Protein AF-A0A8J4ULC1-F1 (afdb_monomer_lite)

Sequence (170 aa):
YDLSGYLGLTEKVCSPERVIETGHAVCGGSSSVCLQLCREVGIEIECREVGGYGKGKDVGYKLDQSCQNIKPNHMWNAVRLEDHWYLLDACWGAGIVEMDNKSYIKRYNEFYFLTDPKDFVNSNRPEKEKWQLLDKPIKLEEFKKSVLKTSEFYKLGLTLIHPKQYLLVT

Structure (mmCIF, N/CA/C/O backbone):
data_AF-A0A8J4ULC1-F1
#
_entry.id   AF-A0A8J4ULC1-F1
#
loop_
_atom_site.group_PDB
_atom_site.id
_atom_site.type_symbol
_atom_site.label_atom_id
_atom_site.label_a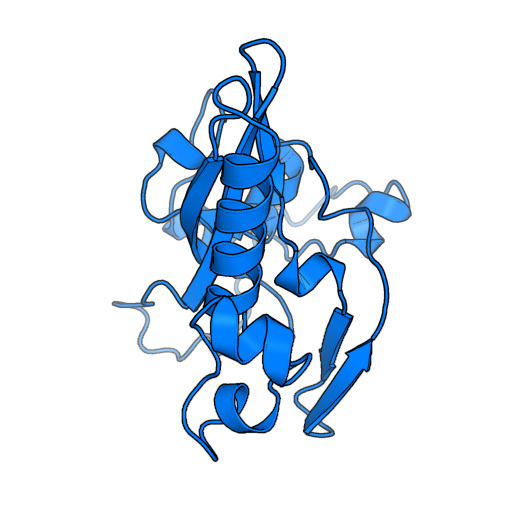lt_id
_atom_site.label_comp_id
_atom_site.label_asym_id
_atom_site.label_entity_id
_atom_site.label_seq_id
_atom_site.pdbx_PDB_ins_code
_atom_site.Cartn_x
_atom_site.Cartn_y
_atom_site.Cartn_z
_atom_site.occupancy
_atom_site.B_iso_or_equiv
_atom_site.auth_seq_id
_atom_site.auth_comp_id
_atom_site.auth_asym_id
_atom_site.auth_atom_id
_atom_site.pdbx_PDB_model_num
ATOM 1 N N . TYR A 1 1 ? 5.996 -4.098 -13.002 1.00 90.19 1 TYR A N 1
ATOM 2 C CA . TYR A 1 1 ? 6.457 -3.239 -11.893 1.00 90.19 1 TYR A CA 1
ATOM 3 C C . TYR A 1 1 ? 7.644 -2.421 -12.356 1.00 90.19 1 TYR A C 1
ATOM 5 O O . TYR A 1 1 ? 8.515 -2.987 -13.006 1.00 90.19 1 TYR A O 1
ATOM 13 N N . ASP A 1 2 ? 7.677 -1.122 -12.069 1.00 91.88 2 ASP A N 1
ATOM 14 C CA . ASP A 1 2 ? 8.792 -0.241 -12.443 1.00 91.88 2 ASP A CA 1
ATOM 15 C C . ASP A 1 2 ? 9.983 -0.445 -11.494 1.00 91.88 2 ASP A C 1
ATOM 17 O O . ASP A 1 2 ? 10.197 0.291 -10.530 1.00 91.88 2 ASP A O 1
ATOM 21 N N . LEU A 1 3 ? 10.731 -1.521 -11.739 1.00 91.25 3 LEU A N 1
ATOM 22 C CA . LEU A 1 3 ? 11.862 -1.921 -10.910 1.00 91.25 3 LEU A CA 1
ATOM 23 C C . LEU A 1 3 ? 13.024 -0.921 -11.004 1.00 91.25 3 LEU A C 1
ATOM 25 O O . LEU A 1 3 ? 13.620 -0.592 -9.982 1.00 91.25 3 LEU A O 1
ATOM 29 N N . SER A 1 4 ? 13.331 -0.412 -12.199 1.00 90.75 4 SER A N 1
ATOM 30 C CA . SER A 1 4 ? 14.408 0.565 -12.400 1.00 90.75 4 SER A CA 1
ATOM 31 C C . SER A 1 4 ? 14.121 1.876 -11.670 1.00 90.75 4 SER A C 1
ATOM 33 O O . SER A 1 4 ? 14.996 2.377 -10.961 1.00 90.75 4 SER A O 1
ATOM 35 N N . GLY A 1 5 ? 12.889 2.390 -11.762 1.00 89.19 5 GLY A N 1
ATOM 36 C CA . GLY A 1 5 ? 12.472 3.577 -11.021 1.00 89.19 5 GLY A CA 1
ATOM 37 C C . GLY A 1 5 ? 12.418 3.335 -9.514 1.00 89.19 5 GLY A C 1
ATOM 38 O O . GLY A 1 5 ? 12.842 4.181 -8.723 1.00 89.19 5 GLY A O 1
ATOM 39 N N . TYR A 1 6 ? 11.966 2.152 -9.089 1.00 87.44 6 TYR A N 1
ATOM 40 C CA . TYR A 1 6 ? 11.976 1.756 -7.680 1.00 87.44 6 TYR A CA 1
ATOM 41 C C . TYR A 1 6 ? 13.397 1.708 -7.090 1.00 87.44 6 TYR A C 1
ATOM 43 O O . TYR A 1 6 ? 13.620 2.221 -5.994 1.00 87.44 6 TYR A O 1
ATOM 51 N N . LEU A 1 7 ? 14.369 1.166 -7.832 1.00 87.62 7 LEU A N 1
ATOM 52 C CA . LEU A 1 7 ? 15.782 1.105 -7.440 1.00 87.62 7 LEU A CA 1
ATOM 53 C C . LEU A 1 7 ? 16.521 2.450 -7.583 1.00 87.62 7 LEU A C 1
ATOM 55 O O . LEU A 1 7 ? 17.699 2.529 -7.237 1.00 87.62 7 LEU A O 1
ATOM 59 N N . GLY A 1 8 ? 15.858 3.495 -8.090 1.00 87.69 8 GLY A N 1
ATOM 60 C CA . GLY A 1 8 ? 16.449 4.818 -8.302 1.00 87.69 8 GLY A CA 1
ATOM 61 C C . GLY A 1 8 ? 17.412 4.898 -9.490 1.00 87.69 8 GLY A C 1
ATOM 62 O O . GLY A 1 8 ? 18.219 5.820 -9.553 1.00 87.69 8 GLY A O 1
ATOM 63 N N . LEU A 1 9 ? 17.351 3.937 -10.417 1.00 88.56 9 LEU A N 1
ATOM 64 C CA . LEU A 1 9 ? 18.161 3.923 -11.641 1.00 88.56 9 LEU A CA 1
ATOM 65 C C . LEU A 1 9 ? 17.558 4.806 -12.741 1.00 88.56 9 LEU A C 1
ATOM 67 O O . LEU A 1 9 ? 18.276 5.284 -13.615 1.00 88.56 9 LEU A O 1
ATOM 71 N N . THR A 1 10 ? 16.242 5.012 -12.699 1.00 92.69 10 THR A N 1
ATOM 72 C CA . THR A 1 10 ? 15.485 5.870 -13.617 1.00 92.69 10 THR A CA 1
ATOM 73 C C . THR A 1 10 ? 14.459 6.696 -12.844 1.00 92.69 10 THR A C 1
ATOM 75 O O . THR A 1 10 ? 14.239 6.485 -11.650 1.00 92.69 10 THR A O 1
ATOM 78 N N . GLU A 1 11 ? 13.808 7.642 -13.520 1.00 90.88 11 GLU A N 1
ATOM 79 C CA . GLU A 1 11 ? 12.616 8.290 -12.973 1.00 90.88 11 GLU A CA 1
ATOM 80 C C . GLU A 1 11 ? 11.497 7.260 -12.751 1.00 90.88 11 GLU A C 1
ATOM 82 O O . GLU A 1 11 ? 11.379 6.287 -13.500 1.00 90.88 11 GLU A O 1
ATOM 87 N N . LYS A 1 12 ? 10.695 7.468 -11.701 1.00 91.38 12 LYS A N 1
ATOM 88 C CA . LYS A 1 12 ? 9.586 6.581 -11.341 1.00 91.38 12 LYS A CA 1
ATOM 89 C C . LYS A 1 12 ? 8.388 6.816 -12.250 1.00 91.38 12 LYS A C 1
ATOM 91 O O . LYS A 1 12 ? 7.916 7.944 -12.385 1.00 91.38 12 LYS A O 1
ATOM 96 N N . VAL A 1 13 ? 7.825 5.739 -12.780 1.00 91.06 13 VAL A N 1
ATOM 97 C CA . VAL A 1 13 ? 6.568 5.782 -13.530 1.00 91.06 13 VAL A CA 1
ATOM 98 C C . VAL A 1 13 ? 5.393 5.913 -12.554 1.00 91.06 13 VAL A C 1
ATOM 100 O O . VAL A 1 13 ? 5.001 4.947 -11.890 1.00 91.06 13 VAL A O 1
ATOM 103 N N . CYS A 1 14 ? 4.852 7.132 -12.455 1.00 88.88 14 CYS A N 1
ATOM 104 C CA . CYS A 1 14 ? 3.784 7.484 -11.513 1.00 88.88 14 CYS A CA 1
ATOM 105 C C . CYS A 1 14 ? 2.495 8.015 -12.160 1.00 88.88 14 CYS A C 1
ATOM 107 O O . CYS A 1 14 ? 1.456 7.949 -11.513 1.00 88.88 14 CYS A O 1
ATOM 109 N N . SER A 1 15 ? 2.516 8.552 -13.386 1.00 93.12 15 SER A N 1
ATOM 110 C CA . SER A 1 15 ? 1.280 9.062 -13.999 1.00 93.12 15 SER A CA 1
ATOM 111 C C . SER A 1 15 ? 0.438 7.925 -14.594 1.00 93.12 15 SER A C 1
ATOM 113 O O . SER A 1 15 ? 1.014 7.010 -15.193 1.00 93.12 15 SER A O 1
ATOM 115 N N . PRO A 1 16 ? -0.904 7.957 -14.470 1.00 93.00 16 PRO A N 1
ATOM 116 C CA . PRO A 1 16 ? -1.772 6.908 -15.005 1.00 93.00 16 PRO A CA 1
ATOM 117 C C . PRO A 1 16 ? -1.539 6.610 -16.489 1.00 93.00 16 PRO A C 1
ATOM 119 O O . PRO A 1 16 ? -1.477 5.447 -16.878 1.00 93.00 16 PRO A O 1
ATOM 122 N N . GLU A 1 17 ? -1.328 7.642 -17.304 1.00 93.94 17 GLU A N 1
ATOM 123 C CA . GLU A 1 17 ? -1.112 7.524 -18.747 1.00 93.94 17 GLU A CA 1
ATOM 124 C C . GLU A 1 17 ? 0.167 6.735 -19.032 1.00 93.94 17 GLU A C 1
ATOM 126 O O . GLU A 1 17 ? 0.156 5.769 -19.791 1.00 93.94 17 GLU A O 1
ATOM 131 N N . ARG A 1 18 ? 1.263 7.074 -18.340 1.00 94.19 18 ARG A N 1
ATOM 132 C CA . ARG A 1 18 ? 2.548 6.383 -18.495 1.00 94.19 18 ARG A CA 1
ATOM 133 C C . ARG A 1 18 ? 2.490 4.958 -17.964 1.00 94.19 18 ARG A C 1
ATOM 135 O O . ARG A 1 18 ? 3.121 4.074 -18.542 1.00 94.19 18 ARG A O 1
ATOM 142 N N . VAL A 1 19 ? 1.750 4.714 -16.883 1.00 94.81 19 VAL A N 1
ATOM 143 C CA . VAL A 1 19 ? 1.546 3.355 -16.366 1.00 94.81 19 VAL A CA 1
ATOM 144 C C . VAL A 1 19 ? 0.799 2.499 -17.388 1.00 94.81 19 VAL A C 1
ATOM 146 O O . VAL A 1 19 ? 1.218 1.371 -17.640 1.00 94.81 19 VAL A O 1
ATOM 149 N N . ILE A 1 20 ? -0.260 3.029 -18.006 1.00 93.19 20 ILE A N 1
ATOM 150 C CA . ILE A 1 20 ? -1.033 2.328 -19.040 1.00 93.19 20 ILE A CA 1
ATOM 151 C C . ILE A 1 20 ? -0.179 2.089 -20.293 1.00 93.19 20 ILE A C 1
ATOM 153 O O . ILE A 1 20 ? -0.161 0.974 -20.808 1.00 93.19 20 ILE A O 1
ATOM 157 N N . GLU A 1 21 ? 0.570 3.096 -20.752 1.00 94.12 21 GLU A N 1
ATOM 158 C CA . GLU A 1 21 ? 1.461 2.987 -21.916 1.00 94.12 21 GLU A CA 1
ATOM 159 C C . GLU A 1 21 ? 2.569 1.948 -21.716 1.00 94.12 21 GLU A C 1
ATOM 161 O O . GLU A 1 21 ? 2.883 1.177 -22.621 1.00 94.12 21 GLU A O 1
ATOM 166 N N . THR A 1 22 ? 3.205 1.950 -20.542 1.00 93.12 22 THR A N 1
ATOM 167 C CA . THR A 1 22 ? 4.400 1.133 -20.293 1.00 93.12 22 THR A CA 1
ATOM 168 C C . THR A 1 22 ? 4.084 -0.226 -19.684 1.00 93.12 22 THR A C 1
ATOM 170 O O . THR A 1 22 ? 4.922 -1.120 -19.760 1.00 93.12 22 THR A O 1
ATOM 173 N N . GLY A 1 23 ? 2.930 -0.391 -19.033 1.00 91.19 23 GLY A N 1
ATOM 174 C CA . GLY A 1 23 ? 2.596 -1.570 -18.229 1.00 91.19 23 GLY A CA 1
ATOM 175 C C . GLY A 1 23 ? 3.400 -1.690 -16.924 1.00 91.19 23 GLY A C 1
ATOM 176 O O . GLY A 1 23 ? 3.398 -2.748 -16.284 1.00 91.19 23 GLY A O 1
ATOM 177 N N . HIS A 1 24 ? 4.113 -0.635 -16.515 1.00 89.75 24 HIS A N 1
ATOM 178 C CA . HIS A 1 24 ? 4.969 -0.619 -15.330 1.00 89.75 24 HIS A CA 1
ATOM 179 C C . HIS A 1 24 ? 4.609 0.555 -14.411 1.00 89.75 24 HIS A C 1
ATOM 181 O O . HIS A 1 24 ? 4.317 1.651 -14.870 1.00 89.75 24 HIS A O 1
ATOM 187 N N . ALA A 1 25 ? 4.649 0.324 -13.098 1.00 91.75 25 ALA A N 1
ATOM 188 C CA . ALA A 1 25 ? 4.401 1.339 -12.078 1.00 91.75 25 ALA A CA 1
ATOM 189 C C . ALA A 1 25 ? 5.156 1.012 -10.787 1.00 91.75 25 ALA A C 1
ATOM 191 O O . ALA A 1 25 ? 5.433 -0.163 -10.514 1.00 91.75 25 ALA A O 1
ATOM 192 N N . VAL A 1 26 ? 5.424 2.044 -9.988 1.00 92.31 26 VAL A N 1
ATOM 193 C CA . VAL A 1 26 ? 5.673 1.928 -8.540 1.00 92.31 26 VAL A CA 1
ATOM 194 C C . VAL A 1 26 ? 4.351 2.063 -7.762 1.00 92.31 26 VAL A C 1
ATOM 196 O O . VAL A 1 26 ? 3.275 2.123 -8.363 1.00 92.31 26 VAL A O 1
ATOM 199 N N . CYS A 1 27 ? 4.406 2.148 -6.429 1.00 93.00 27 CYS A N 1
ATOM 200 C CA . CYS A 1 27 ? 3.216 2.307 -5.586 1.00 93.00 27 CYS A CA 1
ATOM 201 C C . CYS A 1 27 ? 2.371 3.538 -5.937 1.00 93.00 27 CYS A C 1
ATOM 203 O O . CYS A 1 27 ? 1.162 3.405 -6.098 1.00 93.00 27 CYS A O 1
ATOM 205 N N . GLY A 1 28 ? 3.006 4.695 -6.164 1.00 92.56 28 GLY A N 1
ATOM 206 C CA . GLY A 1 28 ? 2.324 5.909 -6.622 1.00 92.56 28 GLY A CA 1
ATOM 207 C C . GLY A 1 28 ? 1.550 5.685 -7.922 1.00 92.56 28 GLY A C 1
ATOM 208 O O . GLY A 1 28 ? 0.347 5.892 -7.952 1.00 92.56 28 GLY A O 1
ATOM 209 N N . GLY A 1 29 ? 2.199 5.151 -8.963 1.00 94.50 29 GLY A N 1
ATOM 210 C CA . GLY A 1 29 ? 1.527 4.885 -10.241 1.00 94.50 29 GLY A CA 1
ATOM 211 C C . GLY A 1 29 ? 0.413 3.843 -10.155 1.00 94.50 29 GLY A C 1
ATOM 212 O O . GLY A 1 29 ? -0.639 4.016 -10.765 1.00 94.50 29 GLY A O 1
ATOM 213 N N . SER A 1 30 ? 0.602 2.794 -9.352 1.00 95.56 30 SER A N 1
ATOM 214 C CA . SER A 1 30 ? -0.436 1.778 -9.128 1.00 95.56 30 SER A CA 1
ATOM 215 C C . SER A 1 30 ? -1.659 2.384 -8.429 1.00 95.56 30 SER A C 1
ATOM 217 O O . SER A 1 30 ? -2.793 2.139 -8.839 1.00 95.56 30 SER A O 1
ATOM 219 N N . SER A 1 31 ? -1.421 3.224 -7.415 1.00 96.31 31 SER A N 1
ATOM 220 C CA . SER A 1 31 ? -2.456 3.968 -6.692 1.00 96.31 31 SER A CA 1
ATOM 221 C C . SER A 1 31 ? -3.201 4.950 -7.599 1.00 96.31 31 SER A C 1
ATOM 223 O O . SER A 1 31 ? -4.433 5.009 -7.566 1.00 96.31 31 SER A O 1
ATOM 225 N N . SER A 1 32 ? -2.476 5.680 -8.446 1.00 95.94 32 SER A N 1
ATOM 226 C CA . SER A 1 32 ? -3.063 6.680 -9.337 1.00 95.94 32 SER A CA 1
ATOM 227 C C . SER A 1 32 ? -3.896 6.044 -10.450 1.00 95.94 32 SER A C 1
ATOM 229 O O . SER A 1 32 ? -4.974 6.549 -10.761 1.00 95.94 32 SER A O 1
ATOM 231 N N . VAL A 1 33 ? -3.468 4.903 -11.007 1.00 95.25 33 VAL A N 1
ATOM 232 C CA . VAL A 1 33 ? -4.300 4.134 -11.949 1.00 95.25 33 VAL A CA 1
ATOM 233 C C . VAL A 1 33 ? -5.560 3.618 -11.268 1.00 95.25 33 VAL A C 1
ATOM 235 O O . VAL A 1 33 ? -6.640 3.772 -11.829 1.00 95.25 33 VAL A O 1
ATOM 238 N N . CYS A 1 34 ? -5.464 3.060 -10.057 1.00 94.81 34 CYS A N 1
ATOM 239 C CA . CYS A 1 34 ? -6.652 2.609 -9.330 1.00 94.81 34 CYS A CA 1
ATOM 240 C C . CYS A 1 34 ? -7.637 3.760 -9.087 1.00 94.81 34 CYS A C 1
ATOM 242 O O . CYS A 1 34 ? -8.835 3.607 -9.316 1.00 94.81 34 CYS A O 1
ATOM 244 N N . LEU A 1 35 ? -7.135 4.930 -8.682 1.00 94.94 35 LEU A N 1
ATOM 245 C CA . LEU A 1 35 ? -7.951 6.130 -8.527 1.00 94.94 35 LEU A CA 1
ATOM 246 C C . LEU A 1 35 ? -8.643 6.518 -9.839 1.00 94.94 35 LEU A C 1
ATOM 248 O O . LEU A 1 35 ? -9.833 6.834 -9.817 1.00 94.94 35 LEU A O 1
ATOM 252 N N . GLN A 1 36 ? -7.921 6.506 -10.962 1.00 93.88 36 GLN A N 1
ATOM 253 C CA . GLN A 1 36 ? -8.506 6.857 -12.253 1.00 93.88 36 GLN A CA 1
ATOM 254 C C . GLN A 1 36 ? -9.564 5.837 -12.682 1.00 93.88 36 GLN A C 1
ATOM 256 O O . GLN A 1 36 ? -10.650 6.239 -13.076 1.00 93.88 36 GLN A O 1
ATOM 261 N N . LEU A 1 37 ? -9.310 4.537 -12.511 1.00 92.31 37 LEU A N 1
ATOM 262 C CA . LEU A 1 37 ? -10.296 3.493 -12.802 1.00 92.31 37 LEU A CA 1
ATOM 263 C C . LEU A 1 37 ? -11.579 3.679 -11.982 1.00 92.31 37 LEU A C 1
ATOM 265 O O . LEU A 1 37 ? -12.668 3.612 -12.543 1.00 92.31 37 LEU A O 1
ATOM 269 N N . CYS A 1 38 ? -11.474 3.981 -10.684 1.00 92.12 38 CYS A N 1
ATOM 270 C CA . CYS A 1 38 ? -12.649 4.271 -9.858 1.00 92.12 38 CYS A CA 1
ATOM 271 C C . CYS A 1 38 ? -13.437 5.488 -10.365 1.00 92.12 38 CYS A C 1
ATOM 273 O O . CYS A 1 38 ? -14.662 5.468 -10.326 1.00 92.12 38 CYS A O 1
ATOM 275 N N . ARG A 1 39 ? -12.756 6.528 -10.863 1.00 90.44 39 ARG A N 1
ATOM 276 C CA . ARG A 1 39 ? -13.418 7.709 -11.442 1.00 90.44 39 ARG A CA 1
ATOM 277 C C . ARG A 1 39 ? -14.168 7.385 -12.732 1.00 90.44 39 ARG A C 1
ATOM 279 O O . ARG A 1 39 ? -15.258 7.911 -12.923 1.00 90.44 39 ARG A O 1
ATOM 286 N N . GLU A 1 40 ? -13.601 6.532 -13.585 1.00 90.56 40 GLU A N 1
ATOM 28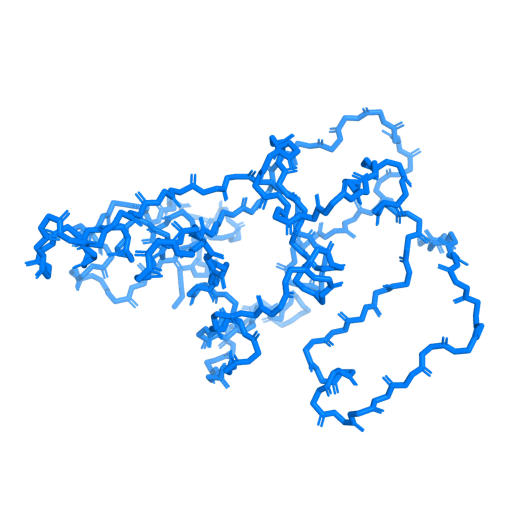7 C CA . GLU A 1 40 ? -14.228 6.134 -14.855 1.00 90.56 40 GLU A CA 1
ATOM 288 C C . GLU A 1 40 ? -15.458 5.237 -14.655 1.00 90.56 40 GLU A C 1
ATOM 290 O O . GLU A 1 40 ? -16.406 5.312 -15.431 1.00 90.56 40 GLU A O 1
ATOM 295 N N . VAL A 1 41 ? -15.478 4.403 -13.606 1.00 86.56 41 VAL A N 1
ATOM 296 C CA . VAL A 1 41 ? -16.637 3.543 -13.291 1.00 86.56 41 VAL A CA 1
ATOM 297 C C . VAL A 1 41 ? -17.867 4.367 -12.868 1.00 86.56 41 VAL A C 1
ATOM 299 O O . VAL A 1 41 ? -18.993 3.896 -13.007 1.00 86.56 41 VAL A O 1
ATOM 302 N N . GLY A 1 42 ? -17.677 5.616 -12.430 1.00 74.31 42 GLY A N 1
ATOM 303 C CA . GLY A 1 42 ? -18.748 6.577 -12.163 1.00 74.31 42 GLY A CA 1
ATOM 304 C C . GLY A 1 42 ? -18.662 7.224 -10.780 1.00 74.31 42 GLY A C 1
ATOM 305 O O . GLY A 1 42 ? -17.881 6.827 -9.919 1.00 74.31 42 GLY A O 1
ATOM 306 N N . ILE A 1 43 ? -19.502 8.240 -10.551 1.00 63.47 43 ILE A N 1
ATOM 307 C CA . ILE A 1 43 ? -19.510 9.073 -9.329 1.00 63.47 43 ILE A CA 1
ATOM 308 C C . ILE A 1 43 ? -19.896 8.327 -8.039 1.00 63.47 43 ILE A C 1
ATOM 310 O O . ILE A 1 43 ? -19.789 8.895 -6.954 1.00 63.47 43 ILE A O 1
ATOM 314 N N . GLU A 1 44 ? -20.354 7.081 -8.146 1.00 73.75 44 GLU A N 1
ATOM 315 C CA . GLU A 1 44 ? -20.809 6.271 -7.010 1.00 73.75 44 GLU A CA 1
ATOM 316 C C . GLU A 1 44 ? -19.647 5.674 -6.202 1.00 73.75 44 GLU A C 1
ATOM 318 O O . GLU A 1 44 ? -19.814 5.371 -5.020 1.00 73.75 44 GLU A O 1
ATOM 323 N N . ILE A 1 45 ? -18.453 5.562 -6.800 1.00 84.62 45 ILE A N 1
ATOM 324 C CA . ILE A 1 45 ? -17.263 5.021 -6.136 1.00 84.62 45 ILE A CA 1
ATOM 325 C C . ILE A 1 45 ? -16.330 6.169 -5.753 1.00 84.62 45 ILE A C 1
ATOM 327 O O . ILE A 1 45 ? -15.572 6.700 -6.568 1.00 84.62 45 ILE A O 1
ATOM 331 N N . GLU A 1 46 ? -16.331 6.542 -4.473 1.00 92.81 46 GLU A N 1
ATOM 332 C CA . GLU A 1 46 ? -15.315 7.463 -3.966 1.00 92.81 46 GLU A CA 1
ATOM 333 C C . GLU A 1 46 ? -13.994 6.721 -3.753 1.00 92.81 46 GLU A C 1
ATOM 335 O O . GLU A 1 46 ? -13.934 5.743 -3.018 1.00 92.81 46 GLU A O 1
ATOM 340 N N . CYS A 1 47 ? -12.905 7.216 -4.339 1.00 95.38 47 CYS A N 1
ATOM 341 C CA . CYS A 1 47 ? -11.565 6.672 -4.134 1.00 95.38 47 CYS A CA 1
ATOM 342 C C . CYS A 1 47 ? -10.594 7.771 -3.696 1.00 95.38 47 CYS A C 1
ATOM 344 O O . CYS A 1 47 ? -10.633 8.905 -4.184 1.00 95.38 47 CYS A O 1
ATOM 346 N N . ARG A 1 48 ? -9.711 7.442 -2.753 1.00 96.69 48 ARG A N 1
ATOM 347 C CA . ARG A 1 48 ? -8.672 8.331 -2.228 1.00 96.69 48 ARG A CA 1
ATOM 348 C C . ARG A 1 48 ? -7.335 7.620 -2.251 1.00 96.69 48 ARG A C 1
ATOM 350 O O . ARG A 1 48 ? -7.234 6.484 -1.805 1.00 96.69 48 ARG A O 1
ATOM 357 N N . GLU A 1 49 ? -6.306 8.313 -2.715 1.00 97.38 49 GLU A N 1
ATOM 358 C CA . GLU A 1 49 ? -4.929 7.870 -2.509 1.00 97.38 49 GLU A CA 1
ATOM 359 C C . GLU A 1 49 ? -4.529 8.139 -1.058 1.00 97.38 49 GLU A C 1
ATOM 361 O O . GLU A 1 49 ? -4.838 9.188 -0.477 1.00 97.38 49 GLU A O 1
ATOM 366 N N . VAL A 1 50 ? -3.848 7.170 -0.465 1.00 98.00 50 VAL A N 1
ATOM 367 C CA . VAL A 1 50 ? -3.448 7.164 0.934 1.00 98.00 50 VAL A CA 1
ATOM 368 C C . VAL A 1 50 ? -1.949 6.910 0.992 1.00 98.00 50 VAL A C 1
ATOM 370 O O . VAL A 1 50 ? -1.471 5.824 0.682 1.00 98.00 50 VAL A O 1
ATOM 373 N N . GLY A 1 51 ? -1.204 7.941 1.388 1.00 95.75 51 GLY A N 1
ATOM 374 C CA . GLY A 1 51 ? 0.225 7.845 1.667 1.00 95.75 51 GLY A CA 1
ATOM 375 C C . GLY A 1 51 ? 0.494 7.414 3.108 1.00 95.75 51 GLY A C 1
ATOM 376 O O . GLY A 1 51 ? -0.219 7.806 4.041 1.00 95.75 51 GLY A O 1
ATOM 377 N N . GLY A 1 52 ? 1.553 6.635 3.304 1.00 94.19 52 GLY A N 1
ATOM 378 C CA . GLY A 1 52 ? 1.969 6.214 4.632 1.00 94.19 52 GLY A CA 1
ATOM 379 C C . GLY A 1 52 ? 3.220 5.349 4.646 1.00 94.19 52 GLY A C 1
ATOM 380 O O . GLY A 1 52 ? 4.122 5.489 3.822 1.00 94.19 52 GLY A O 1
ATOM 381 N N . TYR A 1 53 ? 3.272 4.475 5.639 1.00 92.38 53 TYR A N 1
ATOM 382 C CA . TYR A 1 53 ? 4.413 3.655 5.999 1.00 92.38 53 TYR A CA 1
ATOM 383 C C . TYR A 1 53 ? 4.130 2.193 5.668 1.00 92.38 53 TYR A C 1
ATOM 385 O O . TYR A 1 53 ? 3.202 1.594 6.216 1.00 92.38 53 TYR A O 1
ATOM 393 N N . GLY A 1 54 ? 4.955 1.626 4.794 1.00 89.31 54 GLY A N 1
ATOM 394 C CA . GLY A 1 54 ? 4.970 0.206 4.483 1.00 89.31 54 GLY A CA 1
ATOM 395 C C . GLY A 1 54 ? 5.949 -0.566 5.373 1.00 89.31 54 GLY A C 1
ATOM 396 O O . GLY A 1 54 ? 7.108 -0.168 5.513 1.00 89.31 54 GLY A O 1
ATOM 397 N N . LYS A 1 55 ? 5.505 -1.690 5.942 1.00 84.62 55 LYS A N 1
ATOM 398 C CA . LYS A 1 55 ? 6.312 -2.649 6.705 1.00 84.62 55 LYS A CA 1
ATOM 399 C C . LYS A 1 55 ? 6.300 -4.001 5.992 1.00 84.62 55 LYS A C 1
ATOM 401 O O . LYS A 1 55 ? 5.324 -4.740 6.049 1.00 84.62 55 LYS A O 1
ATOM 406 N N . GLY A 1 56 ? 7.403 -4.313 5.318 1.00 70.94 56 GLY A N 1
ATOM 407 C CA . GLY A 1 56 ? 7.588 -5.528 4.525 1.00 70.94 56 GLY A CA 1
ATOM 408 C C . GLY A 1 56 ? 9.026 -5.637 4.017 1.00 70.94 56 GLY A C 1
ATOM 409 O O . GLY A 1 56 ? 9.780 -4.661 4.081 1.00 70.94 56 GLY A O 1
ATOM 410 N N . LYS A 1 57 ? 9.417 -6.819 3.522 1.00 57.41 57 LYS A N 1
ATOM 411 C CA . LYS A 1 57 ? 10.768 -7.053 2.969 1.00 57.41 57 LYS A CA 1
ATOM 412 C C . LYS A 1 57 ? 11.069 -6.145 1.765 1.00 57.41 57 LYS A C 1
ATOM 414 O O . LYS A 1 57 ? 12.203 -5.714 1.583 1.00 57.41 57 LYS A O 1
ATOM 419 N N . ASP A 1 58 ? 10.026 -5.772 1.035 1.00 54.34 58 ASP A N 1
ATOM 420 C CA . ASP A 1 58 ? 10.097 -5.087 -0.260 1.00 54.34 58 ASP A CA 1
ATOM 421 C C . ASP A 1 58 ? 10.138 -3.570 -0.129 1.00 54.34 58 ASP A C 1
ATOM 423 O O . ASP A 1 58 ? 10.160 -2.860 -1.127 1.00 54.34 58 ASP A O 1
ATOM 427 N N . VAL A 1 59 ? 10.078 -3.038 1.092 1.00 55.66 59 VAL A N 1
ATOM 428 C CA . VAL A 1 59 ? 9.989 -1.586 1.329 1.00 55.66 59 VAL A CA 1
ATOM 429 C C . VAL A 1 59 ? 11.346 -0.994 1.689 1.00 55.66 59 VAL A C 1
ATOM 431 O O . VAL A 1 59 ? 11.427 0.161 2.101 1.00 55.66 59 VAL A O 1
ATOM 434 N N . GLY A 1 60 ? 12.420 -1.788 1.589 1.00 47.91 60 GLY A N 1
ATOM 435 C CA . GLY A 1 60 ? 13.741 -1.376 2.048 1.00 47.91 60 GLY A CA 1
ATOM 436 C C . GLY A 1 60 ? 13.673 -0.811 3.465 1.00 47.91 60 GLY A C 1
ATOM 437 O O . GLY A 1 60 ? 14.326 0.194 3.737 1.00 47.91 60 GLY A O 1
ATOM 438 N N . TYR A 1 61 ? 12.833 -1.402 4.334 1.00 47.25 61 TYR A N 1
ATOM 439 C CA . TYR A 1 61 ? 12.667 -0.996 5.729 1.00 47.25 61 TYR A CA 1
ATOM 440 C C . TYR A 1 61 ? 13.960 -1.327 6.480 1.00 47.25 61 TYR A C 1
ATOM 442 O O . TYR A 1 61 ? 14.056 -2.291 7.234 1.00 47.25 61 TYR A O 1
ATOM 450 N N . LYS A 1 62 ? 15.000 -0.542 6.207 1.00 43.56 62 LYS A N 1
ATOM 451 C CA . LYS A 1 62 ? 16.197 -0.458 7.016 1.00 43.56 62 LYS A CA 1
ATOM 452 C C . LYS A 1 62 ? 15.777 0.355 8.227 1.00 43.56 62 LYS A C 1
ATOM 454 O O . LYS A 1 62 ? 15.518 1.553 8.113 1.00 43.56 62 LYS A O 1
ATOM 459 N N . LEU A 1 63 ? 15.668 -0.313 9.372 1.00 44.69 63 LEU A N 1
ATOM 460 C CA . LEU A 1 63 ? 15.771 0.334 10.675 1.00 44.69 63 LEU A CA 1
ATOM 461 C C . LEU A 1 63 ? 17.195 0.898 10.777 1.00 44.69 63 LEU A C 1
ATOM 463 O O . LEU A 1 63 ? 18.052 0.343 11.450 1.00 44.69 63 LEU A O 1
ATOM 467 N N . ASP A 1 64 ? 17.474 1.962 10.026 1.00 39.44 64 ASP A N 1
ATOM 468 C CA . ASP A 1 64 ? 18.628 2.805 10.284 1.00 39.44 64 ASP A CA 1
ATOM 469 C C . ASP A 1 64 ? 18.497 3.262 11.739 1.00 39.44 64 ASP A C 1
ATOM 471 O O . ASP A 1 64 ? 17.484 3.835 12.150 1.00 39.44 64 ASP A O 1
ATOM 475 N N . GLN A 1 65 ? 19.522 2.937 12.518 1.00 39.31 65 GLN A N 1
ATOM 476 C CA . GLN A 1 65 ? 19.626 3.138 13.955 1.00 39.31 65 GLN A CA 1
ATOM 477 C C . GLN A 1 65 ? 19.709 4.632 14.362 1.00 39.31 65 GLN A C 1
ATOM 479 O O . GLN A 1 65 ? 19.964 4.937 15.523 1.00 39.31 65 GLN A O 1
ATOM 484 N N . SER A 1 66 ? 19.405 5.576 13.463 1.00 39.72 66 SER A N 1
ATOM 485 C CA . SER A 1 66 ? 19.138 6.996 13.738 1.00 39.72 66 SER A CA 1
ATOM 486 C C . SER A 1 66 ? 17.630 7.322 13.681 1.00 39.72 66 SER A C 1
ATOM 488 O O . SER A 1 66 ? 17.142 8.198 12.965 1.00 39.72 66 SER A O 1
ATOM 490 N N . CYS A 1 67 ? 16.843 6.585 14.464 1.00 44.12 67 CYS A N 1
ATOM 491 C CA . CYS A 1 67 ? 15.388 6.707 14.573 1.00 44.12 67 CYS A CA 1
ATOM 492 C C . CYS A 1 67 ? 14.918 8.098 15.048 1.00 44.12 67 CYS A C 1
ATOM 494 O O . CYS A 1 67 ? 14.614 8.266 16.227 1.00 44.12 67 CYS A O 1
ATOM 496 N N . GLN A 1 68 ? 14.757 9.068 14.142 1.00 46.94 68 GLN A N 1
ATOM 497 C CA . GLN A 1 68 ? 13.866 10.214 14.385 1.00 46.94 68 GLN A CA 1
ATOM 498 C C . GLN A 1 68 ? 12.914 10.557 13.231 1.00 46.94 68 GLN A C 1
ATOM 500 O O . GLN A 1 68 ? 11.820 11.017 13.527 1.00 46.94 68 GLN A O 1
ATOM 505 N N . ASN A 1 69 ? 13.204 10.257 11.956 1.00 53.53 69 ASN A N 1
ATOM 506 C CA . ASN A 1 69 ? 12.341 10.712 10.849 1.00 53.53 69 ASN A CA 1
ATOM 507 C C . ASN A 1 69 ? 12.199 9.693 9.702 1.00 53.53 69 ASN A C 1
ATOM 509 O O . ASN A 1 69 ? 12.709 9.906 8.603 1.00 53.53 69 ASN A O 1
ATOM 513 N N . ILE A 1 70 ? 11.459 8.599 9.925 1.00 63.94 70 ILE A N 1
ATOM 514 C CA . ILE A 1 70 ? 10.973 7.778 8.802 1.00 63.94 70 ILE A CA 1
ATOM 515 C C . ILE A 1 70 ? 9.952 8.626 8.038 1.00 63.94 70 ILE A C 1
ATOM 517 O O . ILE A 1 70 ? 8.978 9.101 8.623 1.00 63.94 70 ILE A O 1
ATOM 521 N N . LYS A 1 71 ? 10.182 8.828 6.741 1.00 78.69 71 LYS A N 1
ATOM 522 C CA . LYS A 1 71 ? 9.222 9.482 5.844 1.00 78.69 71 LYS A CA 1
ATOM 523 C C . LYS A 1 71 ? 8.223 8.447 5.313 1.00 78.69 71 LYS A C 1
ATOM 525 O O . LYS A 1 71 ? 8.609 7.285 5.166 1.00 78.69 71 LYS A O 1
ATOM 530 N N . PRO A 1 72 ? 6.973 8.840 5.011 1.00 85.12 72 PRO A N 1
ATOM 531 C CA . PRO A 1 72 ? 6.063 7.994 4.249 1.00 85.12 72 PRO A CA 1
ATOM 532 C C . PRO A 1 72 ? 6.760 7.460 2.991 1.00 85.12 72 PRO A C 1
ATOM 534 O O . PRO A 1 72 ? 7.375 8.222 2.243 1.00 85.12 72 PRO A O 1
ATOM 537 N N . ASN A 1 73 ? 6.720 6.146 2.801 1.00 87.62 73 ASN A N 1
ATOM 538 C CA . ASN A 1 73 ? 7.471 5.427 1.770 1.00 87.62 73 ASN A CA 1
ATOM 539 C C . ASN A 1 73 ? 6.577 4.559 0.876 1.00 87.62 73 ASN A C 1
ATOM 541 O O . ASN A 1 73 ? 7.083 3.909 -0.036 1.00 87.62 73 ASN A O 1
ATOM 545 N N . HIS A 1 74 ? 5.268 4.545 1.128 1.00 93.19 74 HIS A N 1
ATOM 546 C CA . HIS A 1 74 ? 4.323 3.725 0.385 1.00 93.19 74 HIS A CA 1
ATOM 547 C C . HIS A 1 74 ? 2.993 4.442 0.161 1.00 93.19 74 HIS A C 1
ATOM 549 O O . HIS A 1 74 ? 2.645 5.375 0.892 1.00 93.19 74 HIS A O 1
ATOM 555 N N . MET A 1 75 ? 2.266 4.016 -0.870 1.00 95.06 75 MET A N 1
ATOM 556 C CA . MET A 1 75 ? 0.997 4.610 -1.281 1.00 95.06 75 MET A CA 1
ATOM 557 C C . MET A 1 75 ? 0.043 3.531 -1.793 1.00 95.06 75 MET A C 1
ATOM 559 O O . MET A 1 75 ? 0.459 2.628 -2.514 1.00 95.06 75 MET A O 1
ATOM 563 N N . TRP A 1 76 ? -1.220 3.637 -1.397 1.00 97.56 76 TRP A N 1
ATOM 564 C CA . TRP A 1 76 ? -2.305 2.710 -1.725 1.00 97.56 76 TRP A CA 1
ATOM 565 C C . TRP A 1 76 ? -3.635 3.477 -1.784 1.00 97.56 76 TRP A C 1
ATOM 567 O O . TRP A 1 76 ? -3.631 4.708 -1.713 1.00 97.56 76 TRP A O 1
ATOM 577 N N . ASN A 1 77 ? -4.777 2.792 -1.882 1.00 97.88 77 ASN A N 1
ATOM 578 C CA . ASN A 1 77 ? -6.082 3.445 -1.982 1.00 97.88 77 ASN A CA 1
ATOM 579 C C . ASN A 1 77 ? -7.024 3.081 -0.828 1.00 97.88 77 ASN A C 1
ATOM 581 O O . ASN A 1 77 ? -6.994 1.978 -0.281 1.00 97.88 77 ASN A O 1
ATOM 585 N N . ALA A 1 78 ? -7.898 4.026 -0.492 1.00 97.75 78 ALA A N 1
ATOM 586 C CA . ALA A 1 78 ? -9.135 3.768 0.226 1.00 97.75 78 ALA A CA 1
ATOM 587 C C . ALA A 1 78 ? -10.307 4.005 -0.731 1.00 97.75 78 ALA A C 1
ATOM 589 O O . ALA A 1 78 ? -10.363 5.055 -1.376 1.00 97.75 78 ALA A O 1
ATOM 590 N N . VAL A 1 79 ? -11.232 3.054 -0.817 1.00 96.00 79 VAL A N 1
ATOM 591 C CA . VAL A 1 79 ? -12.415 3.121 -1.689 1.00 96.00 79 VAL A CA 1
ATOM 592 C C . VAL A 1 79 ? -13.685 3.038 -0.863 1.00 96.00 79 VAL A C 1
ATOM 594 O O . VAL A 1 79 ? -13.731 2.280 0.102 1.00 96.00 79 VAL A O 1
ATOM 597 N N . ARG A 1 80 ? -14.708 3.815 -1.216 1.00 94.88 80 ARG A N 1
ATOM 598 C CA . ARG A 1 80 ? -16.030 3.741 -0.601 1.00 94.88 80 ARG A CA 1
ATOM 599 C C . ARG A 1 80 ? -16.961 2.929 -1.489 1.00 94.88 80 ARG A C 1
ATOM 601 O O . ARG A 1 80 ? -17.173 3.302 -2.639 1.00 94.88 80 ARG A O 1
ATOM 608 N N . LEU A 1 81 ? -17.516 1.857 -0.938 1.00 91.38 81 LEU A N 1
ATOM 609 C CA . LEU A 1 81 ? -18.509 0.990 -1.570 1.00 91.38 81 LEU A CA 1
ATOM 610 C C . LEU A 1 81 ? -19.698 0.888 -0.616 1.00 91.38 81 LEU A C 1
ATOM 612 O O . LEU A 1 81 ? -19.483 0.624 0.564 1.00 91.38 81 LEU A O 1
ATOM 616 N N . GLU A 1 82 ? -20.920 1.128 -1.100 1.00 88.94 82 GLU A N 1
ATOM 617 C CA . GLU A 1 82 ? -22.151 1.009 -0.292 1.00 88.94 82 GLU A CA 1
ATOM 618 C C . GLU A 1 82 ? -22.028 1.703 1.085 1.00 88.94 82 GLU A C 1
ATOM 620 O O . GLU A 1 82 ? -22.283 1.115 2.134 1.00 88.94 82 GLU A O 1
ATOM 625 N N . ASP A 1 83 ? -21.539 2.949 1.080 1.00 89.19 83 ASP A N 1
ATOM 626 C CA . ASP A 1 83 ? -21.279 3.796 2.260 1.00 89.19 83 ASP A CA 1
ATOM 627 C C . ASP A 1 83 ? -20.189 3.324 3.243 1.00 89.19 83 ASP A C 1
ATOM 629 O O . ASP A 1 83 ? -19.934 3.986 4.252 1.00 89.19 83 ASP A O 1
ATOM 633 N N . HIS A 1 84 ? -19.451 2.263 2.918 1.00 93.62 84 HIS A N 1
ATOM 634 C CA . HIS A 1 84 ? -18.350 1.750 3.732 1.00 93.62 84 HIS A CA 1
ATOM 635 C C . HIS A 1 84 ? -16.999 1.980 3.059 1.00 93.62 84 HIS A C 1
ATOM 637 O O . HIS A 1 84 ? -16.847 1.802 1.853 1.00 93.62 84 HIS A O 1
ATOM 643 N N . TRP A 1 85 ? -15.999 2.392 3.841 1.00 97.00 85 TRP A N 1
ATOM 644 C CA . TRP A 1 85 ? -14.627 2.543 3.360 1.00 97.00 85 TRP A CA 1
ATOM 645 C C . TRP A 1 85 ? -13.859 1.228 3.482 1.00 97.00 85 TRP A C 1
ATOM 647 O O . TRP A 1 85 ? -13.877 0.585 4.529 1.00 97.00 85 TRP A O 1
ATOM 657 N N . TYR A 1 86 ? -13.115 0.893 2.435 1.00 97.06 86 TYR A N 1
ATOM 658 C CA . TYR A 1 86 ? -12.265 -0.286 2.334 1.00 97.06 86 TYR A CA 1
ATOM 659 C C . TYR A 1 86 ? -10.855 0.115 1.918 1.00 97.06 86 TYR A C 1
ATOM 661 O O . TYR A 1 86 ? -10.662 1.127 1.241 1.00 97.06 86 TYR A O 1
ATOM 669 N N . LEU A 1 87 ? -9.865 -0.687 2.306 1.00 97.94 87 LEU A N 1
ATOM 670 C CA . LEU A 1 87 ? -8.458 -0.471 1.972 1.00 97.94 87 LEU A CA 1
ATOM 671 C C . LEU A 1 87 ? -8.024 -1.453 0.889 1.00 97.94 87 LEU A C 1
ATOM 673 O O . LEU A 1 87 ? -8.355 -2.634 0.944 1.00 97.94 87 LEU A O 1
ATOM 677 N N . LEU A 1 88 ? -7.272 -0.965 -0.092 1.00 96.00 88 LEU A N 1
ATOM 678 C CA . LEU A 1 88 ? -6.706 -1.801 -1.143 1.00 96.00 88 LEU A CA 1
ATOM 679 C C . LEU A 1 88 ? -5.312 -1.312 -1.524 1.00 96.00 88 LEU A C 1
ATOM 681 O O . LEU A 1 88 ? -5.061 -0.110 -1.598 1.00 96.00 88 LEU A O 1
ATOM 685 N N . ASP A 1 89 ? -4.419 -2.248 -1.815 1.00 96.75 89 ASP A N 1
ATOM 686 C CA . ASP A 1 89 ? -3.057 -1.980 -2.265 1.00 96.75 89 ASP A CA 1
ATOM 687 C C . ASP A 1 89 ? -2.779 -2.752 -3.557 1.00 96.75 89 ASP A C 1
ATOM 689 O O . ASP A 1 89 ? -2.333 -3.900 -3.555 1.00 96.75 89 ASP A O 1
ATOM 693 N N . ALA A 1 90 ? -3.046 -2.102 -4.691 1.00 95.56 90 ALA A N 1
ATOM 694 C CA . ALA A 1 90 ? -2.815 -2.684 -6.011 1.00 95.56 90 ALA A CA 1
ATOM 695 C C . ALA A 1 90 ? -1.325 -2.964 -6.288 1.00 95.56 90 ALA A C 1
ATOM 697 O O . ALA A 1 90 ? -0.996 -3.842 -7.086 1.00 95.56 90 ALA A O 1
ATOM 698 N N . CYS A 1 91 ? -0.419 -2.243 -5.621 1.00 94.38 91 CYS A N 1
ATOM 699 C CA . CYS A 1 91 ? 1.017 -2.376 -5.811 1.00 94.38 91 CYS A CA 1
ATOM 700 C C . CYS A 1 91 ? 1.523 -3.700 -5.223 1.00 94.38 91 CYS A C 1
ATOM 702 O O . CYS A 1 91 ? 2.124 -4.506 -5.936 1.00 94.38 91 CYS A O 1
ATOM 704 N N . TRP A 1 92 ? 1.242 -3.951 -3.942 1.00 93.75 92 TRP A N 1
ATOM 705 C CA . TRP A 1 92 ? 1.612 -5.208 -3.274 1.00 93.75 92 TRP A CA 1
ATOM 706 C C . TRP A 1 92 ? 0.667 -6.366 -3.608 1.00 93.75 92 TRP A C 1
ATOM 708 O O . TRP A 1 92 ? 1.055 -7.533 -3.531 1.00 93.75 92 TRP A O 1
ATOM 718 N N . GLY A 1 93 ? -0.550 -6.061 -4.065 1.00 94.62 93 GLY A N 1
ATOM 719 C CA . GLY A 1 93 ? -1.469 -7.032 -4.653 1.00 94.62 93 GLY A CA 1
ATOM 720 C C . GLY A 1 93 ? -0.977 -7.621 -5.981 1.00 94.62 93 GLY A C 1
ATOM 721 O O . GLY A 1 93 ? -1.348 -8.743 -6.320 1.00 94.62 93 GLY A O 1
ATOM 722 N N . ALA A 1 94 ? -0.131 -6.907 -6.733 1.00 94.06 94 ALA A N 1
ATOM 723 C CA . ALA A 1 94 ? 0.382 -7.369 -8.024 1.00 94.06 94 ALA A CA 1
ATOM 724 C C . ALA A 1 94 ? 1.644 -8.246 -7.914 1.00 94.06 94 ALA A C 1
ATOM 726 O O . ALA A 1 94 ? 1.915 -9.059 -8.807 1.00 94.06 94 ALA A O 1
ATOM 727 N N . GLY A 1 95 ? 2.452 -8.072 -6.866 1.00 91.75 95 GLY A N 1
ATOM 728 C CA . GLY A 1 95 ? 3.688 -8.828 -6.671 1.00 91.75 95 GLY A CA 1
ATOM 729 C C . GLY A 1 95 ? 4.629 -8.227 -5.630 1.00 91.75 95 GLY A C 1
ATOM 730 O O . GLY A 1 95 ? 4.272 -7.296 -4.917 1.00 91.75 95 GLY A O 1
ATOM 731 N N . ILE A 1 96 ? 5.841 -8.777 -5.580 1.00 88.94 96 ILE A N 1
ATOM 732 C CA . ILE A 1 96 ? 6.877 -8.518 -4.569 1.00 88.94 96 ILE A CA 1
ATOM 733 C C . ILE A 1 96 ? 8.200 -8.172 -5.259 1.00 88.94 96 ILE A C 1
ATOM 735 O O . ILE A 1 96 ? 8.537 -8.754 -6.293 1.00 88.94 96 ILE A O 1
ATOM 739 N N . VAL A 1 97 ? 8.940 -7.209 -4.704 1.00 87.69 97 VAL A N 1
ATOM 740 C CA . VAL A 1 97 ? 10.318 -6.909 -5.120 1.00 87.69 97 VAL A CA 1
ATOM 741 C C . VAL A 1 97 ? 11.285 -7.617 -4.184 1.00 87.69 97 VAL A C 1
ATOM 743 O O . VAL A 1 97 ? 11.356 -7.305 -2.998 1.00 87.69 97 VAL A O 1
ATOM 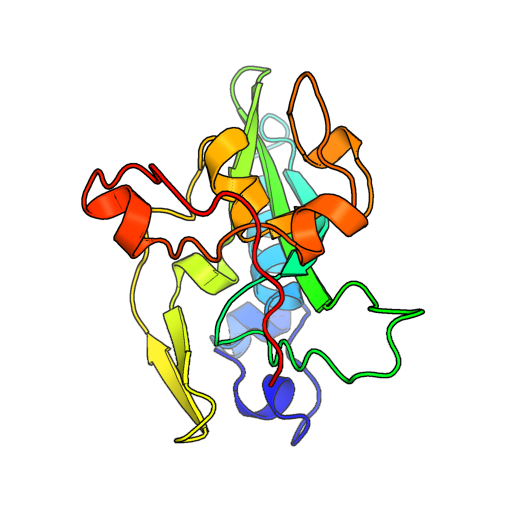746 N N . GLU A 1 98 ? 12.079 -8.527 -4.730 1.00 86.12 98 GLU A N 1
ATOM 747 C CA . GLU A 1 98 ? 13.152 -9.180 -3.995 1.00 86.12 98 GLU A CA 1
ATOM 748 C C . GLU A 1 98 ? 14.427 -8.331 -4.084 1.00 86.12 98 GLU A C 1
ATOM 750 O O . GLU A 1 98 ? 15.043 -8.174 -5.139 1.00 86.12 98 GLU A O 1
ATOM 755 N N . MET A 1 99 ? 14.820 -7.737 -2.956 1.00 81.56 99 MET A N 1
ATOM 756 C CA . MET A 1 99 ? 15.952 -6.803 -2.916 1.00 81.56 99 MET A CA 1
ATOM 757 C C . MET A 1 99 ? 17.309 -7.481 -3.123 1.00 81.56 99 MET A C 1
ATOM 759 O O . MET A 1 99 ? 18.210 -6.855 -3.681 1.00 81.56 99 MET A O 1
ATOM 763 N N . ASP A 1 100 ? 17.448 -8.747 -2.720 1.00 83.75 100 ASP A N 1
ATOM 764 C CA . ASP A 1 100 ? 18.714 -9.487 -2.798 1.00 83.75 100 ASP A CA 1
ATOM 765 C C . ASP A 1 100 ? 19.120 -9.769 -4.249 1.00 83.75 100 ASP A C 1
ATOM 767 O O . ASP A 1 100 ? 20.277 -9.592 -4.628 1.00 83.75 100 ASP A O 1
ATOM 771 N N . ASN A 1 101 ? 18.154 -10.155 -5.084 1.00 85.56 101 ASN A N 1
ATOM 772 C CA . ASN A 1 101 ? 18.367 -10.405 -6.509 1.00 85.56 101 ASN 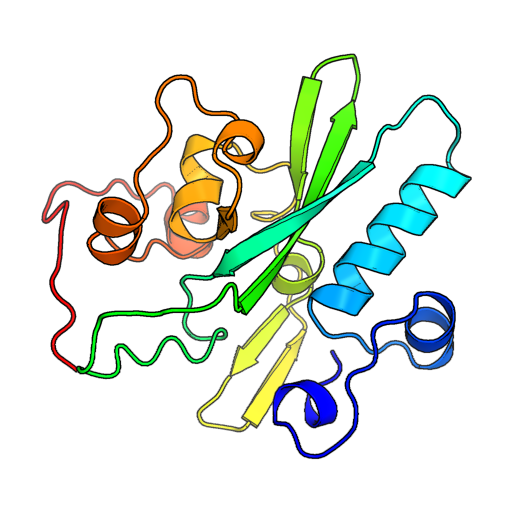A CA 1
ATOM 773 C C . ASN A 1 101 ? 17.980 -9.210 -7.393 1.00 85.56 101 ASN A C 1
ATOM 775 O O . ASN A 1 101 ? 18.127 -9.294 -8.611 1.00 85.56 101 ASN A O 1
ATOM 779 N N . LYS A 1 102 ? 17.499 -8.110 -6.790 1.00 88.50 102 LYS A N 1
ATOM 780 C CA . LYS A 1 102 ? 16.966 -6.931 -7.485 1.00 88.50 102 LYS A CA 1
ATOM 781 C C . LYS A 1 102 ? 16.004 -7.347 -8.594 1.00 88.50 102 LYS A C 1
ATOM 783 O O . LYS A 1 102 ? 16.182 -6.956 -9.744 1.00 88.50 102 LYS A O 1
ATOM 788 N N . SER A 1 103 ? 15.019 -8.173 -8.262 1.00 91.00 103 SER A N 1
ATOM 789 C CA . SER A 1 103 ? 14.042 -8.679 -9.223 1.00 91.00 103 SER A CA 1
ATOM 790 C C . SER A 1 103 ? 12.615 -8.427 -8.750 1.00 91.00 103 SER A C 1
ATOM 792 O O . SER A 1 103 ? 12.353 -8.220 -7.565 1.00 91.00 103 SER A O 1
ATOM 794 N N . TYR A 1 104 ? 11.680 -8.415 -9.696 1.00 90.94 104 TYR A N 1
ATOM 795 C CA . TYR A 1 104 ? 10.256 -8.343 -9.402 1.00 90.94 104 TYR A CA 1
ATOM 796 C C . TYR A 1 104 ? 9.598 -9.685 -9.704 1.00 90.94 104 TYR A C 1
ATOM 798 O O . TYR A 1 104 ? 9.646 -10.164 -10.839 1.00 90.94 104 TYR A O 1
ATOM 806 N N . ILE A 1 105 ? 8.926 -10.250 -8.705 1.00 91.94 105 ILE A N 1
ATOM 807 C CA . ILE A 1 105 ? 8.125 -11.460 -8.853 1.00 91.94 105 ILE A CA 1
ATOM 808 C C . ILE A 1 105 ? 6.662 -11.047 -8.934 1.00 91.94 105 ILE A C 1
ATOM 810 O O . ILE A 1 105 ? 6.037 -10.655 -7.943 1.00 91.94 105 ILE A O 1
ATOM 814 N N . LYS A 1 106 ? 6.097 -11.170 -10.137 1.00 93.38 106 LYS A N 1
ATOM 815 C CA . LYS A 1 106 ? 4.660 -11.007 -10.356 1.00 93.38 106 LYS A CA 1
ATOM 816 C C . LYS A 1 106 ? 3.922 -12.142 -9.651 1.00 93.38 106 LYS A C 1
ATOM 818 O O . LYS A 1 106 ? 4.095 -13.309 -9.995 1.00 93.38 106 LYS A O 1
ATOM 823 N N . ARG A 1 107 ? 3.086 -11.795 -8.678 1.00 91.12 107 ARG A N 1
ATOM 824 C CA . ARG A 1 107 ? 2.319 -12.753 -7.883 1.00 91.12 107 ARG A CA 1
ATOM 825 C C . ARG A 1 107 ? 1.074 -12.062 -7.362 1.00 91.12 107 ARG A C 1
ATOM 827 O O . ARG A 1 107 ? 1.168 -11.230 -6.465 1.00 91.12 107 ARG A O 1
ATOM 834 N N . TYR A 1 108 ? -0.075 -12.432 -7.920 1.00 94.38 108 TYR A N 1
ATOM 835 C CA . TYR A 1 108 ? -1.348 -11.909 -7.449 1.00 94.38 108 TYR A CA 1
ATOM 836 C C . TYR A 1 108 ? -1.564 -12.276 -5.979 1.00 94.38 108 TYR A C 1
ATOM 838 O O . TYR A 1 108 ? -1.369 -13.426 -5.570 1.00 94.38 108 TYR A O 1
ATOM 846 N N . ASN A 1 109 ? -1.945 -11.282 -5.187 1.00 94.19 109 ASN A N 1
ATOM 847 C CA . ASN A 1 109 ? -2.125 -11.420 -3.761 1.00 94.19 109 ASN A CA 1
ATOM 848 C C . ASN A 1 109 ? -3.417 -10.746 -3.304 1.00 94.19 109 ASN A C 1
ATOM 850 O O . ASN A 1 109 ? -3.435 -9.571 -2.947 1.00 94.19 109 ASN A O 1
ATOM 854 N N . GLU A 1 110 ? -4.479 -11.546 -3.260 1.00 95.06 110 GLU A N 1
ATOM 855 C CA . GLU A 1 110 ? -5.818 -11.129 -2.839 1.00 95.06 110 GLU A CA 1
ATOM 856 C C . GLU A 1 110 ? -5.871 -10.558 -1.418 1.00 95.06 110 GLU A C 1
ATOM 858 O O . GLU A 1 110 ? -6.750 -9.760 -1.126 1.00 95.06 110 GLU A O 1
ATOM 863 N N . PHE A 1 111 ? -4.893 -10.872 -0.554 1.00 95.12 111 PHE A N 1
ATOM 864 C CA . PHE A 1 111 ? -4.821 -10.280 0.785 1.00 95.12 111 PHE A CA 1
ATOM 865 C C . PHE A 1 111 ? -4.899 -8.756 0.745 1.00 95.12 111 PHE A C 1
ATOM 867 O O . PHE A 1 111 ? -5.448 -8.188 1.672 1.00 95.12 111 PHE A O 1
ATOM 874 N N . TYR A 1 112 ? -4.368 -8.109 -0.298 1.00 96.00 112 TYR A N 1
ATOM 875 C CA . TYR A 1 112 ? -4.331 -6.651 -0.446 1.00 96.00 112 TYR A CA 1
ATOM 876 C C . TYR A 1 112 ? -5.562 -6.051 -1.142 1.00 96.00 112 TYR A C 1
ATOM 878 O O . TYR A 1 112 ? -5.559 -4.864 -1.468 1.00 96.00 112 TYR A O 1
ATOM 886 N N . PHE A 1 113 ? -6.602 -6.841 -1.401 1.00 96.56 113 PHE A N 1
ATOM 887 C CA . PHE A 1 113 ? -7.850 -6.375 -1.992 1.00 96.56 113 PHE A CA 1
ATOM 888 C C . PHE A 1 113 ? -8.947 -6.326 -0.923 1.00 96.56 113 PHE A C 1
ATOM 890 O O . PHE A 1 113 ? -9.375 -7.364 -0.431 1.00 96.56 113 PHE A O 1
ATOM 897 N N . LEU A 1 114 ? -9.395 -5.114 -0.570 1.00 96.06 114 LEU A N 1
ATOM 898 C CA . LEU A 1 114 ? -10.453 -4.869 0.425 1.00 96.06 114 LEU A CA 1
ATOM 899 C C . LEU A 1 114 ? -10.173 -5.534 1.786 1.00 96.06 114 LEU A C 1
ATOM 901 O O . LEU A 1 114 ? -11.069 -6.066 2.437 1.00 96.06 114 LEU A O 1
ATOM 905 N N . THR A 1 115 ? -8.910 -5.507 2.210 1.00 95.56 115 THR A N 1
ATOM 906 C CA . THR A 1 115 ? -8.430 -6.131 3.447 1.00 95.56 115 THR A CA 1
ATOM 907 C C . THR A 1 115 ? -9.099 -5.524 4.676 1.00 95.56 115 THR A C 1
ATOM 909 O O . THR A 1 115 ? -9.256 -4.301 4.753 1.00 95.56 115 THR A O 1
ATOM 912 N N . ASP A 1 116 ? -9.395 -6.351 5.687 1.00 96.38 116 ASP A N 1
ATOM 913 C CA . ASP A 1 116 ? -9.847 -5.846 6.986 1.00 96.38 116 ASP A CA 1
ATOM 914 C C . ASP A 1 116 ? -8.815 -4.841 7.544 1.00 96.38 116 ASP A C 1
ATOM 916 O O . ASP A 1 116 ? -7.617 -5.156 7.613 1.00 96.38 116 ASP A O 1
ATOM 920 N N . PRO A 1 117 ? -9.244 -3.639 7.965 1.00 97.19 117 PRO A N 1
ATOM 921 C CA . PRO A 1 117 ? -8.354 -2.625 8.517 1.00 97.19 117 PRO A CA 1
ATOM 922 C C . PRO A 1 117 ? -7.442 -3.107 9.656 1.00 97.19 117 PRO A C 1
ATOM 924 O O . PRO A 1 117 ? -6.293 -2.665 9.763 1.00 97.19 117 PRO A O 1
ATOM 927 N N . LYS A 1 118 ? -7.915 -4.040 10.496 1.00 95.00 118 LYS A N 1
ATOM 928 C CA . LYS A 1 118 ? -7.156 -4.619 11.621 1.00 95.00 118 LYS A CA 1
ATOM 929 C C . LYS A 1 118 ? -5.973 -5.451 11.155 1.00 95.00 118 LYS A C 1
ATOM 931 O O . LYS A 1 118 ? -4.976 -5.536 11.878 1.00 95.00 118 LYS A O 1
ATOM 936 N N . ASP A 1 119 ? -6.064 -6.024 9.961 1.00 95.00 119 ASP A N 1
ATOM 937 C CA . ASP A 1 119 ? -5.001 -6.808 9.347 1.00 95.00 119 ASP A CA 1
ATOM 938 C C . ASP A 1 119 ? -4.109 -5.923 8.478 1.00 95.00 119 ASP A C 1
ATOM 940 O O . ASP A 1 119 ? -2.885 -5.951 8.641 1.00 95.00 119 ASP A O 1
ATOM 944 N N . PHE A 1 120 ? -4.711 -5.048 7.670 1.00 95.81 120 PHE A N 1
ATOM 945 C CA . PHE A 1 120 ? -4.015 -4.138 6.759 1.00 95.81 120 PHE A CA 1
ATOM 946 C C . PHE A 1 120 ? -3.025 -3.209 7.478 1.00 95.81 120 PHE A C 1
ATOM 948 O O . PHE A 1 120 ? -1.886 -3.044 7.037 1.00 95.81 120 PHE A O 1
ATOM 955 N N . VAL A 1 121 ? -3.400 -2.666 8.645 1.00 94.81 121 VAL A N 1
ATOM 956 C CA . VAL A 1 121 ? -2.557 -1.736 9.425 1.00 94.81 121 VAL A CA 1
ATOM 957 C C . VAL A 1 121 ? -1.214 -2.338 9.868 1.00 94.81 121 VAL A C 1
ATOM 959 O O . VAL A 1 121 ? -0.299 -1.601 10.234 1.00 94.81 121 VAL A O 1
ATOM 962 N N . ASN A 1 122 ? -1.067 -3.669 9.856 1.00 91.19 122 ASN A N 1
ATOM 963 C CA . ASN A 1 122 ? 0.171 -4.336 10.275 1.00 91.19 122 ASN A CA 1
ATOM 964 C C . ASN A 1 122 ? 1.287 -4.214 9.236 1.00 91.19 122 ASN A C 1
ATOM 966 O O . ASN A 1 122 ? 2.461 -4.273 9.607 1.00 91.19 122 ASN A O 1
ATOM 970 N N . SER A 1 123 ? 0.927 -4.014 7.968 1.00 91.31 123 SER A N 1
ATOM 971 C CA . SER A 1 123 ? 1.868 -3.788 6.873 1.00 91.31 123 SER A CA 1
ATOM 972 C C . SER A 1 123 ? 1.751 -2.385 6.277 1.00 91.31 123 SER A C 1
ATOM 974 O O . SER A 1 123 ? 2.750 -1.857 5.804 1.00 91.31 123 SER A O 1
ATOM 976 N N . ASN A 1 124 ? 0.580 -1.748 6.343 1.00 94.19 124 ASN A N 1
ATOM 977 C CA . ASN A 1 124 ? 0.291 -0.473 5.691 1.00 94.19 124 ASN A CA 1
ATOM 978 C C . ASN A 1 124 ? -0.321 0.506 6.699 1.00 94.19 124 ASN A C 1
ATOM 980 O O . ASN A 1 124 ? -1.527 0.508 6.951 1.00 94.19 124 ASN A O 1
ATOM 984 N N . ARG A 1 125 ? 0.508 1.373 7.282 1.00 95.25 125 ARG A N 1
ATOM 985 C CA . ARG A 1 125 ? 0.044 2.386 8.234 1.00 95.25 125 ARG A CA 1
ATOM 986 C C . ARG A 1 125 ? -0.018 3.765 7.571 1.00 95.25 125 ARG A C 1
ATOM 988 O O . ARG A 1 125 ? 1.036 4.302 7.243 1.00 95.25 125 ARG A O 1
ATOM 995 N N . PRO A 1 126 ? -1.189 4.400 7.424 1.00 96.62 126 PRO A N 1
ATOM 996 C CA . PRO A 1 126 ? -1.302 5.724 6.818 1.00 96.62 126 PRO A CA 1
ATOM 997 C C . PRO A 1 126 ? -0.652 6.816 7.674 1.00 96.62 126 PRO A C 1
ATOM 999 O O . PRO A 1 126 ? -0.584 6.7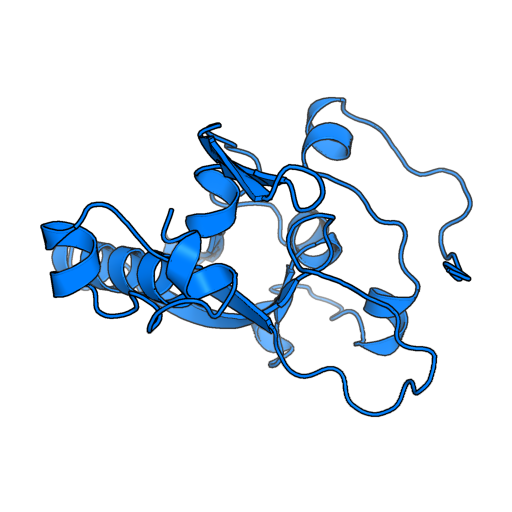12 8.902 1.00 96.62 126 PRO A O 1
ATOM 1002 N N . GLU A 1 127 ? -0.231 7.901 7.023 1.00 94.81 127 GLU A N 1
ATOM 1003 C CA . GLU A 1 127 ? 0.228 9.116 7.708 1.00 94.81 127 GLU A CA 1
ATOM 1004 C C . GLU A 1 127 ? -0.919 9.780 8.487 1.00 94.81 127 GLU A C 1
ATOM 1006 O O . GLU A 1 127 ? -0.770 10.155 9.649 1.00 94.81 127 GLU A O 1
ATOM 1011 N N . LYS A 1 128 ? -2.101 9.871 7.865 1.00 96.19 128 LYS A N 1
ATOM 1012 C CA . LYS A 1 128 ? -3.310 10.420 8.490 1.00 96.19 128 LYS A CA 1
ATOM 1013 C C . LYS A 1 128 ? -4.090 9.306 9.180 1.00 96.19 128 LYS A C 1
ATOM 1015 O O . LYS A 1 128 ? -4.612 8.416 8.512 1.00 96.19 128 LYS A O 1
ATOM 1020 N N . GLU A 1 129 ? -4.239 9.401 10.500 1.00 96.06 129 GLU A N 1
ATOM 1021 C CA . GLU A 1 129 ? -4.840 8.345 11.331 1.00 96.06 129 GLU A CA 1
ATOM 1022 C C . GLU A 1 129 ? -6.257 7.942 10.910 1.00 96.06 129 GLU A C 1
ATOM 1024 O O . GLU A 1 129 ? -6.593 6.765 10.996 1.00 96.06 129 GLU A O 1
ATOM 1029 N N . LYS A 1 130 ? -7.056 8.872 10.365 1.00 97.12 130 LYS A N 1
ATOM 1030 C CA . LYS A 1 130 ? -8.414 8.577 9.878 1.00 97.12 130 LYS A CA 1
ATOM 1031 C C . LYS A 1 130 ? -8.468 7.453 8.837 1.00 97.12 130 LYS A C 1
ATOM 1033 O O . LYS A 1 130 ? -9.456 6.737 8.771 1.00 97.12 130 LYS A O 1
ATOM 1038 N N . TRP A 1 131 ? -7.411 7.288 8.038 1.00 98.06 131 TRP A N 1
ATOM 1039 C CA . TRP A 1 131 ? -7.356 6.267 6.989 1.00 98.06 131 TRP A CA 1
ATOM 1040 C C . TRP A 1 131 ? -6.940 4.894 7.511 1.00 98.06 131 TRP A C 1
ATOM 1042 O O . TRP A 1 131 ? -6.804 3.967 6.723 1.00 98.06 131 TRP A O 1
ATOM 1052 N N . GLN A 1 132 ? -6.721 4.749 8.823 1.00 98.06 132 GLN A N 1
ATOM 1053 C CA . GLN A 1 132 ? -6.575 3.427 9.421 1.00 98.06 132 GLN A CA 1
ATOM 1054 C C . GLN A 1 132 ? -7.903 2.682 9.427 1.00 98.06 132 GLN A C 1
ATOM 1056 O O . GLN A 1 132 ? -7.865 1.467 9.469 1.00 98.06 132 GLN A O 1
ATOM 1061 N N . LEU A 1 133 ? -9.044 3.389 9.395 1.00 97.69 133 LEU A N 1
ATOM 1062 C CA . LEU A 1 133 ? -10.386 2.799 9.484 1.00 97.69 133 LEU A CA 1
ATOM 1063 C C . LEU A 1 133 ? -10.558 1.893 10.722 1.00 97.69 133 LEU A C 1
ATOM 1065 O O . LEU A 1 133 ? -11.261 0.889 10.690 1.00 97.69 133 LEU A O 1
ATOM 1069 N N . LEU A 1 134 ? -9.885 2.257 11.819 1.00 97.38 134 LEU A N 1
ATOM 1070 C CA . LEU A 1 134 ? -9.945 1.577 13.110 1.00 97.38 134 LEU A CA 1
ATOM 1071 C C . LEU A 1 134 ? -10.633 2.470 14.138 1.00 97.38 134 LEU A C 1
ATOM 1073 O O . LEU A 1 134 ? -10.333 3.661 14.211 1.00 97.38 134 LEU A O 1
ATOM 1077 N N . ASP A 1 135 ? -11.430 1.866 15.020 1.00 96.25 135 ASP A N 1
ATOM 1078 C CA . ASP A 1 135 ? -12.003 2.557 16.186 1.00 96.25 135 ASP A CA 1
ATOM 1079 C C . ASP A 1 135 ? -10.916 3.130 17.104 1.00 96.25 135 ASP A C 1
ATOM 1081 O O . ASP A 1 135 ? -11.067 4.191 17.709 1.00 96.25 135 ASP A O 1
ATOM 1085 N N . LYS A 1 136 ? -9.799 2.401 17.222 1.00 96.38 136 LYS A N 1
ATOM 1086 C CA . LYS A 1 136 ? -8.616 2.789 17.992 1.00 96.38 136 LYS A CA 1
ATOM 1087 C C . LYS A 1 136 ? -7.404 2.802 17.066 1.00 96.38 136 LYS A C 1
ATOM 1089 O O . LYS A 1 136 ? -6.799 1.748 16.860 1.00 96.38 136 LYS A O 1
ATOM 1094 N N . PRO A 1 137 ? -7.047 3.970 16.505 1.00 96.69 137 PRO A N 1
ATOM 1095 C CA . PRO A 1 137 ? -5.867 4.095 15.670 1.00 96.69 137 PRO A CA 1
ATOM 1096 C C . PRO A 1 137 ? -4.605 3.674 16.427 1.00 96.69 137 PRO A C 1
ATOM 1098 O O . PRO A 1 137 ? -4.345 4.107 17.551 1.00 96.69 137 PRO A O 1
ATOM 1101 N N . ILE A 1 138 ? -3.793 2.847 15.779 1.00 94.38 138 ILE A N 1
ATOM 1102 C CA . ILE A 1 138 ? -2.451 2.493 16.237 1.00 94.38 138 ILE A CA 1
ATOM 1103 C C . ILE A 1 138 ? -1.591 3.754 16.128 1.00 94.38 138 ILE A C 1
ATOM 1105 O O . ILE A 1 138 ? -1.788 4.549 15.204 1.00 94.38 138 ILE A O 1
ATOM 1109 N N . LYS A 1 139 ? -0.583 3.939 16.987 1.00 93.50 139 LYS A N 1
ATOM 1110 C CA . LYS A 1 139 ? 0.411 5.033 16.869 1.00 93.50 139 LYS A CA 1
ATOM 1111 C C . LYS A 1 139 ? 1.645 4.608 16.072 1.00 93.50 139 LYS A C 1
ATOM 1113 O O . LYS A 1 139 ? 1.974 3.427 16.024 1.00 93.50 139 LYS A O 1
ATOM 1118 N N . LEU A 1 140 ? 2.360 5.554 15.456 1.00 89.12 140 LEU A N 1
ATOM 1119 C CA . LEU A 1 140 ? 3.510 5.224 14.597 1.00 89.12 140 LEU A CA 1
ATOM 1120 C C . LEU A 1 140 ? 4.581 4.438 15.368 1.00 89.12 140 LEU A C 1
ATOM 1122 O O . LEU A 1 140 ? 5.123 3.465 14.856 1.00 89.12 140 LEU A O 1
ATOM 1126 N N . GLU A 1 141 ? 4.814 4.802 16.627 1.00 87.19 141 GLU A N 1
ATOM 1127 C CA . GLU A 1 141 ? 5.741 4.097 17.518 1.00 87.19 141 GLU A CA 1
ATOM 1128 C C . GLU A 1 141 ? 5.327 2.653 17.820 1.00 87.19 141 GLU A C 1
ATOM 1130 O O . GLU A 1 141 ? 6.177 1.775 17.954 1.00 87.19 141 GLU A O 1
ATOM 1135 N N . GLU A 1 142 ? 4.026 2.381 17.891 1.00 89.44 142 GLU A N 1
ATOM 1136 C CA . GLU A 1 142 ? 3.508 1.027 18.073 1.00 89.44 142 GLU A CA 1
ATOM 1137 C C . GLU A 1 142 ? 3.641 0.214 16.781 1.00 89.44 142 GLU A C 1
ATOM 1139 O O . GLU A 1 142 ? 4.136 -0.911 16.809 1.00 89.44 142 GLU A O 1
ATOM 1144 N N . PHE A 1 143 ? 3.309 0.813 15.635 1.00 89.06 143 PHE A N 1
ATOM 1145 C CA . PHE A 1 143 ? 3.514 0.201 14.321 1.00 89.06 143 PHE A CA 1
ATOM 1146 C C . PHE A 1 143 ? 4.984 -0.164 14.068 1.00 89.06 143 PHE A C 1
ATOM 1148 O O . PHE A 1 143 ? 5.278 -1.225 13.523 1.00 89.06 143 PHE A O 1
ATOM 1155 N N . LYS A 1 144 ? 5.935 0.664 14.515 1.00 84.00 144 LYS A N 1
ATOM 1156 C CA . LYS A 1 144 ? 7.371 0.349 14.425 1.00 84.00 144 LYS A CA 1
ATOM 1157 C C . LYS A 1 144 ? 7.727 -0.916 15.215 1.00 84.00 144 LYS A C 1
ATOM 1159 O O . LYS A 1 144 ? 8.456 -1.765 14.704 1.00 84.00 144 LYS A O 1
ATOM 1164 N N . LYS A 1 145 ? 7.164 -1.072 16.417 1.00 84.44 145 LYS A N 1
ATOM 1165 C CA . LYS A 1 145 ? 7.460 -2.167 17.361 1.00 84.44 145 LYS A CA 1
ATOM 1166 C C . LYS A 1 145 ? 6.635 -3.445 17.143 1.00 84.44 145 LYS A C 1
ATOM 1168 O O . LYS A 1 145 ? 6.934 -4.462 17.763 1.00 84.44 145 LYS A O 1
ATOM 1173 N N . SER A 1 146 ? 5.592 -3.413 16.314 1.00 85.06 146 SER A N 1
ATOM 1174 C CA . SER A 1 146 ? 4.691 -4.557 16.086 1.00 85.06 146 SER A CA 1
ATOM 1175 C C . SER A 1 146 ? 5.365 -5.717 15.346 1.00 85.06 146 SER A C 1
ATOM 1177 O O . SER A 1 146 ? 6.248 -5.471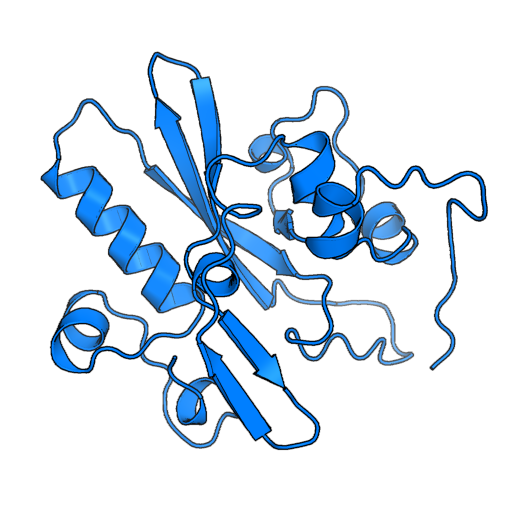 14.532 1.00 85.06 146 SER A O 1
ATOM 1179 N N . VAL A 1 147 ? 4.915 -6.965 15.554 1.00 85.25 147 VAL A N 1
ATOM 1180 C CA . VAL A 1 147 ? 5.345 -8.134 14.751 1.00 85.25 147 VAL A CA 1
ATOM 1181 C C . VAL A 1 147 ? 5.053 -7.956 13.256 1.00 85.25 147 VAL A C 1
ATOM 1183 O O . VAL A 1 147 ? 3.933 -7.602 12.896 1.00 85.25 147 VAL A O 1
ATOM 1186 N N . LEU A 1 148 ? 6.043 -8.220 12.387 1.00 83.50 148 LEU A N 1
ATOM 1187 C CA . LEU A 1 148 ? 5.847 -8.263 10.944 1.00 83.50 148 LEU A CA 1
ATOM 1188 C C . LEU A 1 148 ? 5.011 -9.504 10.651 1.00 83.50 148 LEU A C 1
ATOM 1190 O O . LEU A 1 148 ? 5.480 -10.630 10.806 1.00 83.50 148 LEU A O 1
ATOM 1194 N N . LYS A 1 149 ? 3.773 -9.276 10.231 1.00 87.31 149 LYS A N 1
ATOM 1195 C CA . LYS A 1 149 ? 2.859 -10.309 9.757 1.00 87.31 149 LYS A CA 1
ATOM 1196 C C . LYS A 1 149 ? 2.701 -10.102 8.260 1.00 87.31 149 LYS A C 1
ATOM 1198 O O . LYS A 1 149 ? 2.167 -9.080 7.840 1.00 87.31 149 LYS A O 1
ATOM 1203 N N . THR A 1 150 ? 3.242 -11.019 7.462 1.00 88.12 150 THR A N 1
ATOM 1204 C CA . THR A 1 150 ? 3.101 -10.957 6.002 1.00 88.12 150 THR A CA 1
ATOM 1205 C C . THR A 1 150 ? 1.701 -11.402 5.589 1.00 88.12 150 THR A C 1
ATOM 1207 O O . THR A 1 150 ? 0.968 -11.985 6.384 1.00 88.12 150 THR A O 1
ATOM 1210 N N . SER A 1 151 ? 1.329 -11.195 4.328 1.00 89.88 151 SER A N 1
ATOM 1211 C CA . SER A 1 151 ? 0.062 -11.717 3.799 1.00 89.88 151 SER A CA 1
ATOM 1212 C C . SER A 1 151 ? -0.115 -13.232 4.015 1.00 89.88 151 SER A C 1
ATOM 1214 O O . SER A 1 151 ? -1.215 -13.710 4.273 1.00 89.88 151 SER A O 1
ATOM 1216 N N . GLU A 1 152 ? 0.977 -13.999 3.964 1.00 90.12 152 GLU A N 1
ATOM 1217 C CA . GLU A 1 152 ? 1.001 -15.445 4.177 1.00 90.12 152 GLU A CA 1
ATOM 1218 C C . GLU A 1 152 ? 0.633 -15.823 5.615 1.00 90.12 152 GLU A C 1
ATOM 1220 O O . GLU A 1 152 ? -0.020 -16.843 5.815 1.00 90.12 152 GLU A O 1
ATOM 1225 N N . PHE A 1 153 ? 0.980 -14.991 6.603 1.00 91.88 153 PHE A N 1
ATOM 1226 C CA . PHE A 1 153 ? 0.577 -15.198 7.997 1.00 91.88 153 PHE A CA 1
ATOM 1227 C C . PHE A 1 153 ? -0.950 -15.296 8.121 1.00 91.88 153 PHE A C 1
ATOM 1229 O O . PHE A 1 153 ? -1.467 -16.216 8.753 1.00 91.88 153 PHE A O 1
ATOM 1236 N N . TYR A 1 154 ? -1.660 -14.381 7.458 1.00 91.75 154 TYR A N 1
ATOM 1237 C CA . TYR A 1 154 ? -3.120 -14.327 7.460 1.00 91.75 154 TYR A CA 1
ATOM 1238 C C . TYR A 1 154 ? -3.742 -15.440 6.619 1.00 91.75 154 TYR A C 1
ATOM 1240 O O . TYR A 1 154 ? -4.667 -16.107 7.072 1.00 91.75 154 TYR A O 1
ATOM 1248 N N . LYS A 1 155 ? -3.189 -15.711 5.430 1.00 89.12 155 LYS A N 1
ATOM 1249 C CA . LYS A 1 155 ? -3.659 -16.800 4.553 1.00 89.12 155 LYS A CA 1
ATOM 1250 C C . LYS A 1 155 ? -3.585 -18.178 5.208 1.00 89.12 155 LYS A C 1
ATOM 1252 O O . LYS A 1 155 ? -4.419 -19.030 4.931 1.00 89.12 155 LYS A O 1
ATOM 1257 N N . LEU A 1 156 ? -2.587 -18.398 6.060 1.00 92.38 156 LEU A N 1
ATOM 1258 C CA . LEU A 1 156 ? -2.415 -19.645 6.806 1.00 92.38 156 LEU A CA 1
ATOM 1259 C C . LEU A 1 156 ? -3.272 -19.709 8.084 1.00 92.38 156 LEU A C 1
ATOM 1261 O O . LEU A 1 156 ? -3.187 -20.695 8.813 1.00 92.38 156 LEU A O 1
ATOM 1265 N N . GLY A 1 157 ? -4.068 -18.677 8.386 1.00 91.25 157 GLY A N 1
ATOM 1266 C CA . GLY A 1 157 ? -4.889 -18.616 9.598 1.00 91.25 157 GLY A CA 1
ATOM 1267 C C . GLY A 1 157 ? -4.066 -18.565 10.889 1.00 91.25 157 GLY A C 1
ATOM 1268 O O . GLY A 1 157 ? -4.533 -19.001 11.943 1.00 91.25 157 GLY A O 1
ATOM 1269 N N . LEU A 1 158 ? -2.820 -18.083 10.824 1.00 91.62 158 LEU A N 1
ATOM 1270 C CA . LEU A 1 158 ? -1.937 -18.062 11.984 1.00 91.62 158 LEU A CA 1
ATOM 1271 C C . LEU A 1 158 ? -2.383 -16.999 12.988 1.00 91.62 158 LEU A C 1
ATOM 1273 O O . LEU A 1 158 ? -2.850 -15.919 12.636 1.00 91.62 158 LEU A O 1
ATOM 1277 N N . THR A 1 159 ? -2.179 -17.296 14.269 1.00 89.25 159 THR A N 1
ATOM 1278 C CA . THR A 1 159 ? -2.429 -16.357 15.365 1.00 89.25 159 THR A CA 1
ATOM 1279 C C . THR A 1 159 ? -1.148 -16.118 16.145 1.00 89.25 159 THR A C 1
ATOM 1281 O O . THR A 1 159 ? -0.435 -17.050 16.516 1.00 89.25 159 THR A O 1
ATOM 1284 N N . LEU A 1 160 ? -0.852 -14.847 16.414 1.00 87.50 160 LEU A N 1
ATOM 1285 C CA . LEU A 1 160 ? 0.331 -14.462 17.166 1.00 87.50 160 LEU A CA 1
ATOM 1286 C C . LEU A 1 160 ? 0.035 -14.572 18.662 1.00 87.50 160 LEU A C 1
ATOM 1288 O O . LEU A 1 160 ? -0.725 -13.770 19.207 1.00 87.50 160 LEU A O 1
ATOM 1292 N N . ILE A 1 161 ? 0.671 -15.537 19.323 1.00 87.19 161 ILE A N 1
ATOM 1293 C CA . ILE A 1 161 ? 0.568 -15.708 20.775 1.00 87.19 161 ILE A CA 1
ATOM 1294 C C . ILE A 1 161 ? 1.549 -14.743 21.464 1.00 87.19 161 ILE A C 1
ATOM 1296 O O . ILE A 1 161 ? 1.122 -13.795 22.124 1.00 87.19 161 ILE A O 1
ATOM 1300 N N . HIS A 1 162 ? 2.855 -14.924 21.238 1.00 83.25 162 HIS A N 1
ATOM 1301 C CA . HIS A 1 162 ? 3.941 -14.062 21.720 1.00 83.25 162 HIS A CA 1
ATOM 1302 C C . HIS A 1 162 ? 5.188 -14.175 20.813 1.00 83.25 162 HIS A C 1
ATOM 1304 O O . HIS A 1 162 ? 5.345 -15.201 20.151 1.00 83.25 162 HIS A O 1
ATOM 1310 N N . PRO A 1 163 ? 6.091 -13.169 20.804 1.00 81.19 163 PRO A N 1
ATOM 1311 C CA . PRO A 1 163 ? 5.950 -11.854 21.436 1.00 81.19 163 PRO A CA 1
ATOM 1312 C C . PRO A 1 163 ? 5.019 -10.939 20.623 1.00 81.19 163 PRO A C 1
ATOM 1314 O O . PRO A 1 163 ? 4.899 -11.093 19.417 1.00 81.19 163 PRO A O 1
ATOM 1317 N N . LYS A 1 164 ? 4.343 -9.977 21.267 1.00 76.00 164 LYS A N 1
ATOM 1318 C CA . LYS A 1 164 ? 3.467 -9.003 20.570 1.00 76.00 164 LYS A CA 1
ATOM 1319 C C . LYS A 1 164 ? 4.210 -7.749 20.101 1.00 76.00 164 LYS A C 1
ATOM 1321 O O . LYS A 1 164 ? 3.711 -7.011 19.255 1.00 76.00 164 LYS A O 1
ATOM 1326 N N . GLN A 1 165 ? 5.403 -7.528 20.643 1.00 73.38 165 GLN A N 1
ATOM 1327 C CA . GLN A 1 165 ? 6.321 -6.460 20.271 1.00 73.38 165 GLN A CA 1
ATOM 1328 C C . GLN A 1 165 ? 7.704 -7.065 20.068 1.00 73.38 165 GLN A C 1
ATOM 1330 O O . GLN A 1 165 ? 8.093 -7.963 20.814 1.00 73.38 165 GLN A O 1
ATOM 1335 N N . TYR A 1 166 ? 8.449 -6.565 19.093 1.00 68.00 166 TYR A N 1
ATOM 1336 C CA . TYR A 1 166 ? 9.852 -6.915 18.931 1.00 68.00 166 TYR A CA 1
ATOM 1337 C C . TYR A 1 166 ? 10.670 -5.659 18.615 1.00 68.00 166 TYR A C 1
ATOM 1339 O O . TYR A 1 166 ? 10.188 -4.718 17.983 1.00 68.00 166 TYR A O 1
ATOM 1347 N N . LEU A 1 167 ? 11.928 -5.656 19.052 1.00 57.22 167 LEU A N 1
ATOM 1348 C CA . LEU A 1 167 ? 12.950 -4.750 18.542 1.00 57.22 167 LEU A CA 1
ATOM 1349 C C . LEU A 1 167 ? 13.743 -5.555 17.507 1.00 57.22 167 LEU A C 1
ATOM 1351 O O . LEU A 1 167 ? 14.430 -6.501 17.887 1.00 57.22 167 LEU A O 1
ATOM 1355 N N . LEU A 1 168 ? 13.612 -5.261 16.207 1.00 47.91 168 LEU A N 1
ATOM 1356 C CA . LEU A 1 168 ? 14.551 -5.832 15.236 1.00 47.91 168 LEU A CA 1
ATOM 1357 C C . LEU A 1 168 ? 15.806 -4.994 15.402 1.00 47.91 168 LEU A C 1
ATOM 1359 O O . LEU A 1 168 ? 15.855 -3.851 14.955 1.00 47.91 168 LEU A O 1
ATOM 1363 N N . VAL A 1 169 ? 16.771 -5.547 16.125 1.00 37.59 169 VAL A N 1
ATOM 1364 C CA . VAL A 1 169 ? 18.142 -5.061 16.103 1.00 37.59 169 VAL A CA 1
ATOM 1365 C C . VAL A 1 169 ? 18.775 -5.733 14.891 1.00 37.59 169 VAL A C 1
ATOM 1367 O O . VAL A 1 169 ? 19.135 -6.906 14.952 1.00 37.59 169 VAL A O 1
ATOM 1370 N N . THR A 1 170 ? 18.787 -5.028 13.765 1.00 34.91 170 THR A N 1
ATOM 1371 C CA . THR A 1 170 ? 19.594 -5.370 12.585 1.00 34.91 170 THR A CA 1
ATOM 1372 C C . THR A 1 170 ? 20.719 -4.371 12.464 1.00 34.91 170 THR A C 1
ATOM 1374 O O . THR A 1 170 ? 20.415 -3.165 12.639 1.00 34.91 170 THR A O 1
#

pLDDT: mean 86.54, std 14.79, range [34.91, 98.06]

Organism: Clarias magur (NCBI:txid1594786)

Foldseek 3Di:
DPLCCLVVVDPFDQACVSCVVPVDHAQNNQANVVCVVQVVVHPQKDKDKFFADFDDQQQPPPPPVPPDDDDGRHIFMWIADPNDIFTARRRVQQFGQDPVVSDTDGDHQCCRPRHDLVVCCLGGPTPDQVVSVDPDGDDPVLSQFADRQDSVCVVVVHDAPDDGGDDPPD

Secondary structure (DSSP, 8-state):
--HHHHTTSS----SHHHHHHHS---HHHHHHHHHHHHHHH-TT-EEEEEEEEE-SGGGT----S-TT-PPP-EEEEEEEETTEEEEE-HHHHHEEEETTTTEEEE---GGGSSB-HHHHTTTEEESSGGGG--SSPPPHHHHHHB----HHHHHTT----S-SB-----

InterPro domains:
  IPR002931 Transglutaminase-like [PF01841] (15-90)
  IPR002931 Transglutaminase-like [SM00460] (19-92)
  IPR038765 Papain-like cysteine peptidase superfamily [SSF54001] (17-134)
  IPR052557 Cytoskeleton-associated protease/Cytokinesis protein [PTHR46333] (1-168)

Radius of gyration: 16.11 Å; chains: 1; bounding box: 42×30×44 Å